Protein AF-A0AAT9RT76-F1 (afdb_monomer_lite)

Radius of gyration: 15.81 Å; chains: 1; bounding box: 31×20×46 Å

pLDDT: mean 71.91, std 7.6, range [48.62, 81.81]

Structure (mmCIF, N/CA/C/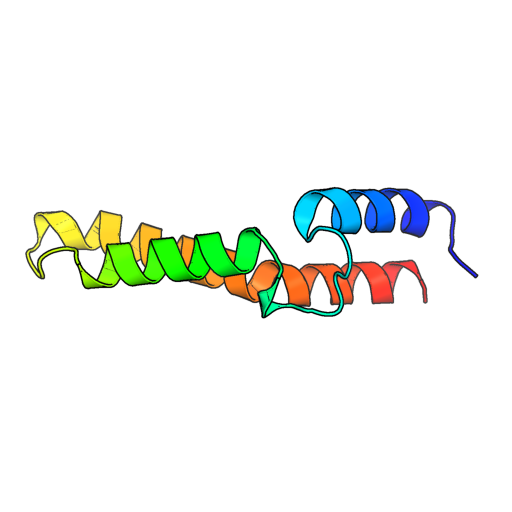O backbone):
data_AF-A0AAT9RT76-F1
#
_entry.id   AF-A0AAT9RT76-F1
#
loop_
_atom_site.group_PDB
_atom_site.id
_atom_site.type_symbol
_atom_site.label_atom_id
_atom_site.label_alt_id
_atom_site.label_comp_id
_atom_site.label_asym_id
_atom_site.label_entity_id
_atom_site.label_seq_id
_atom_site.pdbx_PDB_ins_code
_atom_site.Cartn_x
_atom_site.Cartn_y
_atom_site.Cartn_z
_atom_site.occupancy
_atom_site.B_iso_or_equiv
_atom_site.auth_seq_id
_atom_site.auth_comp_id
_atom_site.auth_asym_id
_atom_site.auth_atom_id
_atom_site.pdbx_PDB_model_num
ATOM 1 N N . MET A 1 1 ? 9.799 -1.587 -27.535 1.00 48.62 1 MET A N 1
ATOM 2 C CA . MET A 1 1 ? 11.092 -0.921 -27.255 1.00 48.62 1 MET A CA 1
ATOM 3 C C . MET A 1 1 ? 10.838 0.025 -26.099 1.00 48.62 1 MET A C 1
ATOM 5 O O . MET A 1 1 ? 9.890 0.786 -26.206 1.00 48.62 1 MET A O 1
ATOM 9 N N . ALA A 1 2 ? 11.577 -0.064 -24.990 1.00 51.91 2 ALA A N 1
ATOM 10 C CA . ALA A 1 2 ? 11.372 0.860 -23.875 1.00 51.91 2 ALA A CA 1
ATOM 11 C C . ALA A 1 2 ? 11.731 2.278 -24.342 1.00 51.91 2 ALA A C 1
ATOM 13 O O . ALA A 1 2 ? 12.888 2.571 -24.643 1.00 51.91 2 ALA A O 1
ATOM 14 N N . THR A 1 3 ? 10.721 3.129 -24.480 1.00 61.31 3 THR A N 1
ATOM 15 C CA . THR A 1 3 ? 10.872 4.564 -24.708 1.00 61.31 3 THR A CA 1
ATOM 16 C C . THR A 1 3 ? 11.638 5.169 -23.524 1.00 61.31 3 THR A C 1
ATOM 18 O O . THR A 1 3 ? 11.513 4.709 -22.391 1.00 61.31 3 THR A O 1
ATOM 21 N N . ILE A 1 4 ? 12.461 6.196 -23.770 1.00 65.75 4 ILE A N 1
ATOM 22 C CA . ILE A 1 4 ? 13.255 6.917 -22.749 1.00 65.75 4 ILE A CA 1
ATOM 23 C C . ILE A 1 4 ? 12.465 7.232 -21.448 1.00 65.75 4 ILE A C 1
ATOM 25 O O . ILE A 1 4 ? 13.046 7.070 -20.374 1.00 65.75 4 ILE A O 1
ATOM 29 N N . PRO A 1 5 ? 11.165 7.610 -21.477 1.00 65.50 5 PRO A N 1
ATOM 30 C CA . PRO A 1 5 ? 10.359 7.777 -20.257 1.00 65.50 5 PRO A CA 1
ATOM 31 C C . PRO A 1 5 ? 9.969 6.481 -19.523 1.00 65.50 5 PRO A C 1
ATOM 33 O O . PRO A 1 5 ? 9.731 6.531 -18.320 1.00 65.50 5 PRO A O 1
ATOM 36 N N . GLY A 1 6 ? 9.916 5.323 -20.185 1.00 66.88 6 GLY A N 1
ATOM 37 C CA . GLY A 1 6 ? 9.548 4.049 -19.551 1.00 66.88 6 GLY A CA 1
ATOM 38 C C . GLY A 1 6 ? 10.619 3.512 -18.597 1.00 66.88 6 GLY A C 1
ATOM 39 O O . GLY A 1 6 ? 10.312 2.796 -17.649 1.00 66.88 6 GLY A O 1
ATOM 40 N N . LEU A 1 7 ? 11.879 3.903 -18.799 1.00 73.44 7 LEU A N 1
ATOM 41 C CA . LEU A 1 7 ? 13.019 3.452 -17.998 1.00 73.44 7 LEU A CA 1
ATOM 42 C C . LEU A 1 7 ? 12.994 3.967 -16.539 1.00 73.44 7 LEU A C 1
ATOM 44 O O . LEU A 1 7 ? 13.125 3.145 -15.633 1.00 73.44 7 LEU A O 1
ATOM 48 N N . PRO A 1 8 ? 12.765 5.268 -16.254 1.00 77.75 8 PRO A N 1
ATOM 49 C CA . PRO A 1 8 ? 12.582 5.734 -14.878 1.00 77.75 8 PRO A CA 1
ATOM 50 C C . PRO A 1 8 ? 11.307 5.185 -14.216 1.00 77.75 8 PRO A C 1
ATOM 52 O O . PRO A 1 8 ? 11.311 4.964 -13.007 1.00 77.75 8 PRO A O 1
ATOM 55 N N . LEU A 1 9 ? 10.243 4.916 -14.983 1.00 73.25 9 LEU A N 1
ATOM 56 C CA . LEU A 1 9 ? 9.035 4.261 -14.469 1.00 73.25 9 LEU A CA 1
ATOM 57 C C . LEU A 1 9 ? 9.318 2.814 -14.030 1.00 73.25 9 LEU A C 1
ATOM 59 O O . LEU A 1 9 ? 8.916 2.430 -12.940 1.00 73.25 9 LEU A O 1
ATOM 63 N N . LEU A 1 10 ? 10.085 2.039 -14.798 1.00 73.88 10 LEU A N 1
ATOM 64 C CA . LEU A 1 10 ? 10.497 0.680 -14.413 1.00 73.88 10 LEU A CA 1
ATOM 65 C C . LEU A 1 10 ? 11.382 0.661 -13.157 1.00 73.88 10 LEU A C 1
ATOM 67 O O . LEU A 1 10 ? 11.248 -0.216 -12.308 1.00 73.88 10 LEU A O 1
ATOM 71 N N . VAL A 1 11 ? 12.275 1.643 -13.000 1.00 77.31 11 VAL A N 1
ATOM 72 C CA . VAL A 1 11 ? 13.085 1.778 -11.775 1.00 77.31 11 VAL A CA 1
ATOM 73 C C . VAL A 1 11 ? 12.200 2.104 -10.572 1.00 77.31 11 VAL A C 1
ATOM 75 O O . VAL A 1 11 ? 12.395 1.545 -9.492 1.00 77.31 11 VAL A O 1
ATOM 78 N N . LEU A 1 12 ? 11.206 2.977 -10.751 1.00 75.44 12 LEU A N 1
ATOM 79 C CA . LEU A 1 12 ? 10.238 3.293 -9.705 1.00 75.44 12 LEU A CA 1
ATOM 80 C C . LEU A 1 12 ? 9.385 2.068 -9.344 1.00 75.44 12 LEU A C 1
ATOM 82 O O . LEU A 1 12 ? 9.177 1.816 -8.161 1.00 75.44 12 LEU A O 1
ATOM 86 N N . GLU A 1 13 ? 8.962 1.276 -10.331 1.00 71.88 13 GLU A N 1
ATOM 87 C CA . GLU A 1 13 ? 8.284 -0.008 -10.125 1.00 71.88 13 GLU A CA 1
ATOM 88 C C . GLU A 1 13 ? 9.131 -0.945 -9.270 1.00 71.88 13 GLU A C 1
ATOM 90 O O . GLU A 1 13 ? 8.651 -1.494 -8.286 1.00 71.88 13 GLU A O 1
ATOM 95 N N . PHE A 1 14 ? 10.411 -1.080 -9.607 1.00 70.00 14 PHE A N 1
ATOM 96 C CA . PHE A 1 14 ? 11.327 -1.980 -8.924 1.00 70.00 14 PHE A CA 1
ATOM 97 C C . PHE A 1 14 ? 11.546 -1.584 -7.459 1.00 70.00 14 PHE A C 1
ATOM 99 O O . PHE A 1 14 ? 11.524 -2.434 -6.572 1.00 70.00 14 PHE A O 1
ATOM 106 N N . ILE A 1 15 ? 11.707 -0.287 -7.184 1.00 73.19 15 ILE A N 1
ATOM 107 C CA . ILE A 1 15 ? 11.865 0.231 -5.817 1.00 73.19 15 ILE A CA 1
ATOM 108 C C . ILE A 1 15 ? 10.564 0.081 -5.018 1.00 73.19 15 ILE A C 1
ATOM 110 O O . ILE A 1 15 ? 10.597 -0.231 -3.829 1.00 73.19 15 ILE A O 1
ATOM 114 N N . TRP A 1 16 ? 9.419 0.327 -5.655 1.00 68.06 16 TRP A N 1
ATOM 115 C CA . TRP A 1 16 ? 8.126 0.418 -4.978 1.00 68.06 16 TRP A CA 1
ATOM 116 C C . TRP A 1 16 ? 7.435 -0.944 -4.807 1.00 68.06 16 TRP A C 1
ATOM 118 O O . TRP A 1 16 ? 6.799 -1.191 -3.784 1.00 68.06 16 TRP A O 1
ATOM 128 N N . MET A 1 17 ? 7.567 -1.843 -5.784 1.00 65.25 17 MET A N 1
ATOM 129 C CA . MET A 1 17 ? 6.946 -3.175 -5.811 1.00 65.25 17 MET A CA 1
ATOM 130 C C . MET A 1 17 ? 7.913 -4.303 -5.427 1.00 65.25 17 MET A C 1
ATOM 132 O O . MET A 1 17 ? 7.446 -5.381 -5.069 1.00 65.25 17 MET A O 1
ATOM 136 N N . GLY A 1 18 ? 9.228 -4.063 -5.450 1.00 64.44 18 GLY A N 1
ATOM 137 C CA . GLY A 1 18 ? 10.254 -5.077 -5.193 1.00 64.44 18 GLY A CA 1
ATOM 138 C C . GLY A 1 18 ? 10.551 -5.983 -6.396 1.00 64.44 18 GLY A C 1
ATOM 139 O O . GLY A 1 18 ? 9.910 -5.900 -7.446 1.00 64.44 18 GLY A O 1
ATOM 140 N N . GLU A 1 19 ? 11.549 -6.864 -6.245 1.00 59.25 19 GLU A N 1
ATOM 141 C CA . GLU A 1 19 ? 11.904 -7.862 -7.263 1.00 59.25 19 GLU A CA 1
ATOM 142 C C . GLU A 1 19 ? 10.723 -8.798 -7.553 1.00 59.25 19 GLU A C 1
ATOM 144 O O . GLU A 1 19 ? 10.229 -9.500 -6.671 1.00 59.25 19 GLU A O 1
ATOM 149 N N . GLY A 1 20 ? 10.285 -8.826 -8.815 1.00 56.34 20 GLY A N 1
ATOM 150 C CA . GLY A 1 20 ? 9.135 -9.620 -9.242 1.00 56.34 20 GLY A CA 1
ATOM 151 C C . GLY A 1 20 ? 7.809 -8.878 -9.094 1.00 56.34 20 GLY A C 1
ATOM 152 O O . GLY A 1 20 ? 6.873 -9.415 -8.513 1.00 56.34 20 GLY A O 1
ATOM 153 N N . ALA A 1 21 ? 7.708 -7.672 -9.661 1.00 52.62 21 ALA A N 1
ATOM 154 C CA . ALA A 1 21 ? 6.492 -6.851 -9.703 1.00 52.62 21 ALA A CA 1
ATOM 155 C C . ALA A 1 21 ? 5.249 -7.557 -10.302 1.00 52.62 21 ALA A C 1
ATOM 157 O O . ALA A 1 21 ? 4.115 -7.151 -10.059 1.00 52.62 21 ALA A O 1
ATOM 158 N N . THR A 1 22 ? 5.436 -8.676 -11.007 1.00 54.59 22 THR A N 1
ATOM 159 C CA . THR A 1 22 ? 4.365 -9.589 -11.441 1.00 54.59 22 THR A CA 1
ATOM 160 C C . THR A 1 22 ? 3.731 -10.393 -10.299 1.00 54.59 22 THR A C 1
ATOM 162 O O . THR A 1 22 ? 2.605 -10.872 -10.430 1.00 54.59 22 THR A O 1
ATOM 165 N N . ASN A 1 23 ? 4.400 -10.498 -9.152 1.00 59.53 23 ASN A N 1
ATOM 166 C CA . ASN A 1 23 ? 3.923 -11.177 -7.956 1.00 59.53 23 ASN A CA 1
ATOM 167 C C . ASN A 1 23 ? 3.339 -10.148 -6.979 1.00 59.53 23 ASN A C 1
ATOM 169 O O . ASN A 1 23 ? 3.930 -9.847 -5.945 1.00 59.53 23 ASN A O 1
ATOM 173 N N . LEU A 1 24 ? 2.133 -9.650 -7.271 1.00 59.12 24 LEU A N 1
ATOM 174 C CA . LEU A 1 24 ? 1.349 -8.767 -6.389 1.00 59.12 24 LEU A CA 1
ATOM 175 C C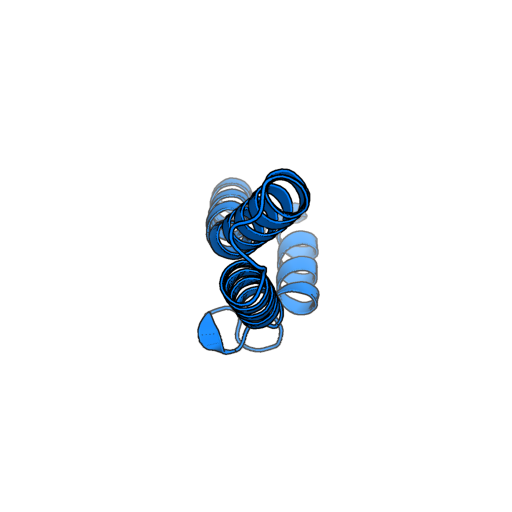 . LEU A 1 24 ? 1.398 -9.125 -4.881 1.00 59.12 24 LEU A C 1
ATOM 177 O O . LEU A 1 24 ? 1.566 -8.204 -4.081 1.00 59.12 24 LEU A O 1
ATOM 181 N N . PRO A 1 25 ? 1.312 -10.405 -4.447 1.00 61.34 25 PRO A N 1
ATOM 182 C CA . PRO A 1 25 ? 1.403 -10.746 -3.022 1.00 61.34 25 PRO A CA 1
ATOM 183 C C . PRO A 1 25 ? 2.807 -10.601 -2.404 1.00 61.34 25 PRO A C 1
ATOM 185 O O . PRO A 1 25 ? 2.925 -10.645 -1.182 1.00 61.34 25 PRO A O 1
ATOM 188 N N . ALA A 1 26 ? 3.867 -10.439 -3.197 1.00 59.66 26 ALA A N 1
ATOM 189 C CA . ALA A 1 26 ? 5.221 -10.166 -2.709 1.00 59.66 26 ALA A CA 1
ATOM 190 C C . ALA A 1 26 ? 5.489 -8.660 -2.516 1.00 59.66 26 ALA A C 1
ATOM 192 O O . ALA A 1 26 ? 6.466 -8.292 -1.869 1.00 59.66 26 ALA A O 1
ATOM 193 N N . SER A 1 27 ? 4.610 -7.793 -3.033 1.00 65.81 27 SER A N 1
ATOM 194 C CA . SER A 1 27 ? 4.800 -6.345 -2.977 1.00 65.81 27 SER A CA 1
ATOM 195 C C . SER A 1 27 ? 4.693 -5.809 -1.539 1.00 65.81 27 SER A C 1
ATOM 197 O O . SER A 1 27 ? 3.704 -6.089 -0.846 1.00 65.81 27 SER A O 1
ATOM 199 N N . PRO A 1 28 ? 5.639 -4.964 -1.084 1.00 69.19 28 PRO A N 1
ATOM 200 C CA . PRO A 1 28 ? 5.556 -4.305 0.220 1.00 69.19 28 PRO A CA 1
ATOM 201 C C . PRO A 1 28 ? 4.283 -3.457 0.362 1.00 69.19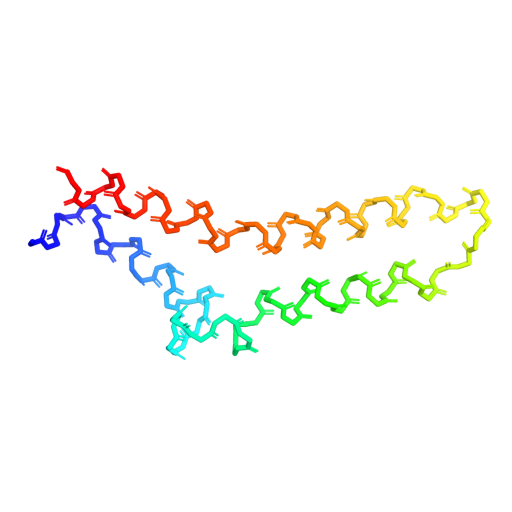 28 PRO A C 1
ATOM 203 O O . PRO A 1 28 ? 3.712 -3.353 1.447 1.00 69.19 28 PRO A O 1
ATOM 206 N N . VAL A 1 29 ? 3.807 -2.883 -0.748 1.00 70.06 29 VAL A N 1
ATOM 207 C CA . VAL A 1 29 ? 2.602 -2.043 -0.819 1.00 70.06 29 VAL A CA 1
ATOM 208 C C . VAL A 1 29 ? 1.346 -2.864 -0.551 1.00 70.06 29 VAL A C 1
ATOM 210 O O . VAL A 1 29 ? 0.451 -2.408 0.162 1.00 70.06 29 VAL A O 1
ATOM 213 N N . TYR A 1 30 ? 1.294 -4.091 -1.074 1.00 71.62 30 TYR A N 1
ATOM 214 C CA . TYR A 1 30 ? 0.191 -5.013 -0.822 1.00 71.62 30 TYR A CA 1
ATOM 215 C C . TYR A 1 30 ? 0.102 -5.358 0.669 1.00 71.62 30 TYR A C 1
ATOM 217 O O . TYR A 1 30 ? -0.961 -5.223 1.277 1.00 71.62 30 TYR A O 1
ATOM 225 N N . TRP A 1 31 ? 1.228 -5.705 1.299 1.00 70.44 31 TRP A N 1
ATOM 226 C CA . TRP A 1 31 ? 1.268 -5.988 2.736 1.00 70.44 31 TRP A CA 1
ATOM 227 C C . TRP A 1 31 ? 0.961 -4.762 3.597 1.00 70.44 31 TRP A C 1
ATOM 229 O O . TRP A 1 31 ? 0.266 -4.891 4.605 1.00 70.44 31 TRP A O 1
ATOM 239 N N . ALA A 1 32 ? 1.397 -3.567 3.192 1.00 75.56 32 ALA A N 1
ATOM 240 C CA . ALA A 1 32 ? 1.039 -2.321 3.865 1.00 75.56 32 ALA A CA 1
ATOM 241 C C . ALA A 1 32 ? -0.474 -2.047 3.794 1.00 75.56 32 ALA A C 1
ATOM 243 O O . ALA A 1 32 ? -1.086 -1.695 4.805 1.00 75.56 32 ALA A O 1
ATOM 244 N N . ALA A 1 33 ? -1.098 -2.266 2.632 1.00 76.75 33 ALA A N 1
ATOM 245 C CA . ALA A 1 33 ? -2.542 -2.141 2.458 1.00 76.75 33 ALA A CA 1
ATOM 246 C C . ALA A 1 33 ? -3.310 -3.164 3.311 1.00 76.75 33 ALA A C 1
ATOM 248 O O . ALA A 1 33 ? -4.258 -2.795 4.005 1.00 76.75 33 ALA A O 1
ATOM 249 N N . VAL A 1 34 ? -2.871 -4.426 3.329 1.00 78.31 34 VAL A N 1
ATOM 250 C CA . VAL A 1 34 ? -3.448 -5.480 4.182 1.00 78.31 34 VAL A CA 1
ATOM 251 C C . VAL A 1 34 ? -3.288 -5.135 5.666 1.00 78.31 34 VAL A C 1
ATOM 253 O O . VAL A 1 34 ? -4.243 -5.273 6.429 1.00 78.31 34 VAL A O 1
ATOM 256 N N . GLY A 1 35 ? -2.126 -4.624 6.077 1.00 77.38 35 GLY A N 1
ATOM 257 C CA . GLY A 1 35 ? -1.861 -4.178 7.444 1.00 77.38 35 GLY A CA 1
ATOM 258 C C . GLY A 1 35 ? -2.769 -3.025 7.872 1.00 77.38 35 GLY A C 1
ATOM 259 O O . GLY A 1 35 ? -3.369 -3.083 8.942 1.00 77.38 35 GLY A O 1
ATOM 260 N N . LEU A 1 36 ? -2.949 -2.014 7.020 1.00 74.94 36 LEU A N 1
ATOM 261 C CA . LEU A 1 36 ? -3.879 -0.902 7.248 1.00 74.94 36 LEU A CA 1
ATOM 262 C C . LEU A 1 36 ? -5.337 -1.363 7.305 1.00 74.94 36 LEU A C 1
ATOM 264 O O . LEU A 1 36 ? -6.104 -0.871 8.134 1.00 74.94 36 LEU A O 1
ATOM 268 N N . LEU A 1 37 ? -5.720 -2.325 6.463 1.00 75.94 37 LEU A N 1
ATOM 269 C CA . LEU A 1 37 ? -7.059 -2.903 6.465 1.00 75.94 37 LEU A CA 1
ATOM 270 C C . LEU A 1 37 ? -7.317 -3.705 7.748 1.00 75.94 37 LEU A C 1
ATOM 272 O O . LEU A 1 37 ? -8.377 -3.564 8.359 1.00 75.94 37 LEU A O 1
ATOM 276 N N . ALA A 1 38 ? -6.336 -4.488 8.198 1.00 79.12 38 ALA A N 1
ATOM 277 C CA . ALA A 1 38 ? -6.378 -5.188 9.477 1.00 79.12 38 ALA A CA 1
ATOM 278 C C . ALA A 1 38 ? -6.452 -4.198 1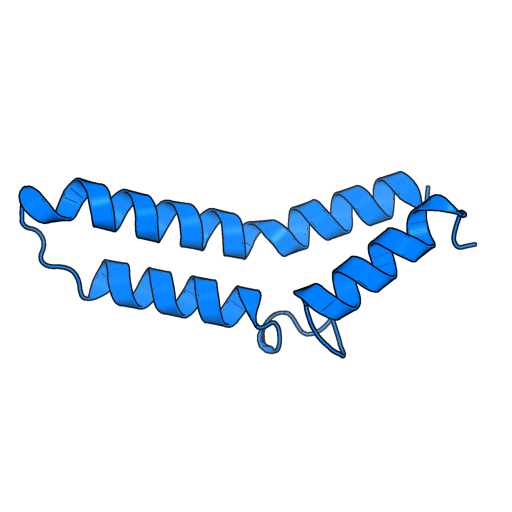0.652 1.00 79.12 38 ALA A C 1
ATOM 280 O O . ALA A 1 38 ? -7.270 -4.378 11.554 1.00 79.12 38 ALA A O 1
ATOM 281 N N . LEU A 1 39 ? -5.684 -3.103 10.608 1.00 73.75 39 LEU A N 1
ATOM 282 C CA . LEU A 1 39 ? -5.734 -2.032 11.606 1.00 73.75 39 LEU A CA 1
ATOM 283 C C . LEU A 1 39 ? -7.128 -1.390 11.659 1.00 73.75 39 LEU A C 1
ATOM 285 O O . LEU A 1 39 ? -7.700 -1.216 12.735 1.00 73.75 39 LEU A O 1
ATOM 289 N N . ALA A 1 40 ? -7.709 -1.094 10.493 1.00 71.81 40 ALA A N 1
ATOM 290 C CA . ALA A 1 40 ? -9.061 -0.557 10.352 1.00 71.81 40 ALA A CA 1
ATOM 291 C C . ALA A 1 40 ? -10.133 -1.510 10.908 1.00 71.81 40 ALA A C 1
ATOM 293 O O . ALA A 1 40 ? -11.153 -1.055 11.434 1.00 71.81 40 ALA A O 1
ATOM 294 N N . TRP A 1 41 ? -9.907 -2.822 10.811 1.00 74.50 41 TRP A N 1
ATOM 295 C CA . TRP A 1 41 ? -10.763 -3.850 11.401 1.00 74.50 41 TRP A CA 1
ATOM 296 C C . TRP A 1 41 ? -10.615 -3.960 12.919 1.00 74.50 41 TRP A C 1
ATOM 298 O O . TRP A 1 41 ? -11.623 -4.146 13.602 1.00 74.50 41 TRP A O 1
ATOM 308 N N . LEU A 1 42 ? -9.400 -3.791 13.442 1.00 79.44 42 LEU A N 1
ATOM 309 C CA . LEU A 1 42 ? -9.106 -3.826 14.876 1.00 79.44 42 LEU A CA 1
ATOM 310 C C . LEU A 1 42 ? -9.630 -2.579 15.620 1.00 79.44 42 LEU A C 1
ATOM 312 O O . LEU A 1 42 ? -9.909 -2.636 16.816 1.00 79.44 42 LEU A O 1
ATOM 316 N N . LEU A 1 43 ? -9.790 -1.452 14.916 1.00 71.88 43 LEU A N 1
ATOM 317 C CA . LEU A 1 43 ? -10.282 -0.188 15.474 1.00 71.88 43 LEU A CA 1
ATOM 318 C C . LEU A 1 43 ? -11.745 -0.296 15.977 1.00 71.88 43 LEU A C 1
ATOM 320 O O . LEU A 1 43 ? -12.642 -0.666 15.202 1.00 71.88 43 LEU A O 1
ATOM 324 N N . PRO A 1 44 ? -12.034 0.098 17.240 1.00 69.56 44 PRO A N 1
ATOM 325 C CA . PRO A 1 44 ? -13.373 0.020 17.824 1.00 69.56 44 PRO A CA 1
ATOM 326 C C . PRO A 1 44 ? -14.408 0.809 17.018 1.00 69.56 44 PRO A C 1
ATOM 328 O O . PRO A 1 44 ? -14.130 1.894 16.511 1.00 69.56 44 PRO A O 1
ATOM 331 N N . ARG A 1 45 ? -15.655 0.325 16.956 1.00 67.12 45 ARG A N 1
ATOM 332 C CA . ARG A 1 45 ? -16.762 0.961 16.207 1.00 67.12 45 ARG A CA 1
ATOM 333 C C . ARG A 1 45 ? -17.326 2.224 16.891 1.00 67.12 45 ARG A C 1
ATOM 335 O O . ARG A 1 45 ? -18.504 2.542 16.738 1.00 67.12 45 ARG A O 1
ATOM 342 N N . SER A 1 46 ? -16.507 2.939 17.663 1.00 70.75 46 SER A N 1
ATOM 343 C CA . SER A 1 46 ? -16.898 4.168 18.358 1.00 70.75 46 SER A CA 1
ATOM 344 C C . SER A 1 46 ? -16.824 5.384 17.420 1.00 70.75 46 SER A C 1
ATOM 346 O O . SER A 1 46 ? -16.098 5.381 16.423 1.00 70.75 46 SER A O 1
ATOM 348 N N . ARG A 1 47 ? -17.586 6.450 17.719 1.00 67.88 47 ARG A N 1
ATOM 349 C CA . ARG A 1 47 ? -17.602 7.683 16.900 1.00 67.88 47 ARG A CA 1
ATOM 350 C C . ARG A 1 47 ? -16.215 8.321 16.762 1.00 67.88 47 ARG A C 1
ATOM 352 O O . ARG A 1 47 ? -15.925 8.849 15.694 1.00 67.88 47 ARG A O 1
ATOM 359 N N . ALA A 1 48 ? -15.371 8.224 17.791 1.00 74.94 48 ALA A N 1
ATOM 360 C CA . ALA A 1 48 ? -14.022 8.790 17.795 1.00 74.94 48 ALA A CA 1
ATOM 361 C C . ALA A 1 48 ? -13.098 8.144 16.747 1.00 74.94 48 ALA A C 1
ATOM 363 O O . ALA A 1 48 ? -12.242 8.815 16.180 1.00 74.94 48 ALA A O 1
ATOM 364 N N . TYR A 1 49 ? -13.311 6.863 16.428 1.00 68.06 49 TYR A N 1
ATOM 365 C CA . TYR A 1 49 ? -12.457 6.114 15.503 1.00 68.06 49 TYR A CA 1
ATOM 366 C C . TYR A 1 49 ? -13.005 6.030 14.073 1.00 68.06 49 TYR A C 1
ATOM 368 O O . TYR A 1 49 ? -12.381 5.410 13.216 1.00 68.06 49 TYR A O 1
ATOM 376 N N . ARG A 1 50 ? -14.141 6.677 13.764 1.00 73.88 50 ARG A N 1
ATOM 377 C CA . ARG A 1 50 ? -14.707 6.677 12.401 1.00 73.88 50 ARG A CA 1
ATOM 378 C C . ARG A 1 50 ? -13.785 7.337 11.380 1.00 73.88 50 ARG A C 1
ATOM 380 O O . ARG A 1 50 ? -13.582 6.775 10.311 1.00 73.88 50 ARG A O 1
ATOM 387 N N . VAL A 1 51 ? -13.230 8.499 11.721 1.00 75.69 51 VAL A N 1
ATOM 388 C CA . VAL A 1 51 ? -12.307 9.247 10.855 1.00 75.69 51 VAL A CA 1
ATOM 389 C C . VAL A 1 51 ? -11.008 8.469 10.612 1.00 75.69 51 VAL A C 1
ATOM 391 O O . VAL A 1 51 ? -10.712 8.204 9.449 1.00 75.69 51 VAL A O 1
ATOM 394 N N . PRO A 1 52 ? -10.264 8.007 11.640 1.00 7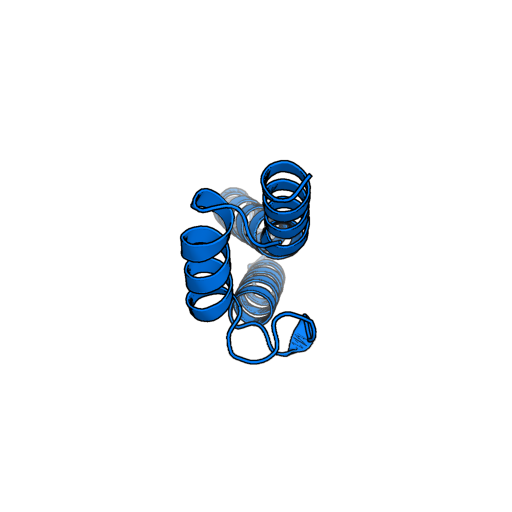2.88 52 PRO A N 1
ATOM 395 C CA . PRO A 1 52 ? -9.036 7.248 11.401 1.00 72.88 52 PRO A CA 1
ATOM 396 C C . PRO A 1 52 ? -9.295 5.911 10.696 1.00 72.88 52 PRO A C 1
ATOM 398 O O . PRO A 1 52 ? -8.490 5.501 9.869 1.00 72.88 52 PRO A O 1
ATOM 401 N N . ARG A 1 53 ? -10.439 5.257 10.935 1.00 78.44 53 ARG A N 1
ATOM 402 C CA . ARG A 1 53 ? -10.830 4.036 10.215 1.00 78.44 53 ARG A CA 1
ATOM 403 C C . ARG A 1 53 ? -11.142 4.297 8.741 1.00 78.44 53 ARG A C 1
ATOM 405 O O . ARG A 1 53 ? -10.759 3.489 7.903 1.00 78.44 53 ARG A O 1
ATOM 412 N N . ALA A 1 54 ? -11.809 5.406 8.420 1.00 77.94 54 ALA A N 1
ATOM 413 C CA . ALA A 1 54 ? -12.065 5.809 7.038 1.00 77.94 54 ALA A CA 1
ATOM 414 C C . ALA A 1 54 ? -10.767 6.183 6.309 1.00 77.94 54 ALA A C 1
ATOM 416 O O . ALA A 1 54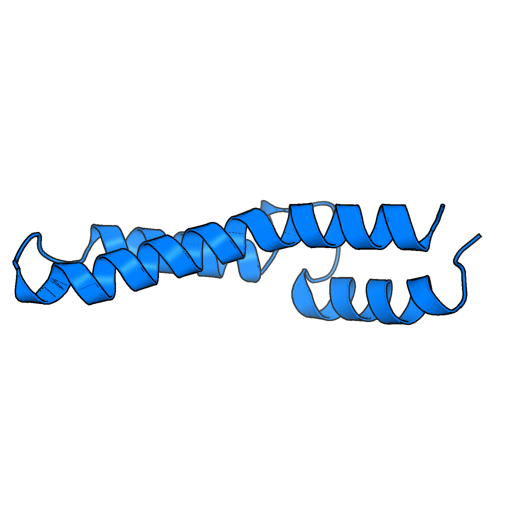 ? -10.583 5.778 5.167 1.00 77.94 54 ALA A O 1
ATOM 417 N N . ILE A 1 55 ? -9.846 6.882 6.983 1.00 80.56 55 ILE A N 1
ATOM 418 C CA . ILE A 1 55 ? -8.518 7.194 6.439 1.00 80.56 55 ILE A CA 1
ATOM 419 C C . ILE A 1 55 ? -7.732 5.902 6.203 1.00 80.56 55 ILE A C 1
ATOM 421 O O . ILE A 1 55 ? -7.247 5.693 5.101 1.00 80.56 55 ILE A O 1
ATOM 425 N N . ALA A 1 56 ? -7.660 4.998 7.185 1.00 78.06 56 ALA A N 1
ATOM 426 C CA . ALA A 1 56 ? -6.945 3.731 7.039 1.00 78.06 56 ALA A CA 1
ATOM 427 C C . ALA A 1 56 ? -7.526 2.863 5.912 1.00 78.06 56 ALA A C 1
ATOM 429 O O . ALA A 1 56 ? -6.774 2.332 5.099 1.00 78.06 56 ALA A O 1
ATOM 430 N N . ALA A 1 57 ? -8.857 2.775 5.813 1.00 77.25 57 ALA A N 1
ATOM 431 C CA . ALA A 1 57 ? -9.524 2.076 4.719 1.00 77.25 57 ALA A CA 1
ATOM 432 C C . ALA A 1 57 ? -9.258 2.744 3.361 1.00 77.25 57 ALA A C 1
ATOM 434 O O . ALA A 1 57 ? -9.000 2.045 2.389 1.00 77.25 57 ALA A O 1
ATOM 435 N N . GLY A 1 58 ? -9.278 4.078 3.295 1.00 81.06 58 GLY A N 1
ATOM 436 C CA . GLY A 1 58 ? -8.983 4.831 2.078 1.00 81.06 58 GLY A CA 1
ATOM 437 C C . GLY A 1 58 ? -7.539 4.652 1.617 1.00 81.06 58 GLY A C 1
ATOM 438 O O . GLY A 1 58 ? -7.302 4.368 0.449 1.00 81.06 58 GLY A O 1
ATOM 439 N N . VAL A 1 59 ? -6.574 4.736 2.534 1.00 79.06 59 VAL A N 1
ATOM 440 C CA . VAL A 1 59 ? -5.152 4.512 2.234 1.00 79.06 59 VAL A CA 1
ATOM 441 C C . VAL A 1 59 ? -4.909 3.060 1.821 1.00 79.06 59 VAL A C 1
ATOM 443 O O . VAL A 1 59 ? -4.183 2.829 0.859 1.00 79.06 59 VAL A O 1
ATOM 446 N N . ALA A 1 60 ? -5.557 2.086 2.470 1.00 77.00 60 ALA A N 1
ATOM 447 C CA . ALA A 1 60 ? -5.497 0.686 2.050 1.00 77.00 60 ALA A CA 1
ATOM 448 C C . ALA A 1 60 ? -6.061 0.490 0.633 1.00 77.00 60 ALA A C 1
ATOM 450 O O . ALA A 1 60 ? -5.459 -0.217 -0.173 1.00 77.00 60 ALA A O 1
ATOM 451 N N . LEU A 1 61 ? -7.176 1.151 0.301 1.00 78.19 61 LEU A N 1
ATOM 452 C CA . LEU A 1 61 ? -7.775 1.087 -1.032 1.00 78.19 61 LEU A CA 1
ATOM 453 C C . LEU A 1 61 ? -6.859 1.709 -2.094 1.00 78.19 61 LEU A C 1
ATOM 455 O O . LEU A 1 61 ? -6.625 1.103 -3.136 1.00 78.19 61 LEU A O 1
ATOM 459 N N . CYS A 1 62 ? -6.302 2.892 -1.814 1.00 79.25 62 CYS A N 1
ATOM 460 C CA . CYS A 1 62 ? -5.344 3.557 -2.695 1.00 79.25 62 CYS A CA 1
ATOM 461 C C . CYS A 1 62 ? -4.075 2.718 -2.884 1.00 79.25 62 CYS A C 1
ATOM 463 O O . CYS A 1 62 ? -3.592 2.598 -4.006 1.00 79.25 62 CYS A O 1
ATOM 465 N N . GLY A 1 63 ? -3.562 2.092 -1.820 1.00 77.50 63 GLY A N 1
ATOM 466 C CA . GLY A 1 63 ? -2.425 1.173 -1.894 1.00 77.50 63 GLY A CA 1
ATOM 467 C C . GLY A 1 63 ? -2.724 -0.067 -2.739 1.00 77.50 63 GLY A C 1
ATOM 468 O O . GLY A 1 63 ? -1.901 -0.457 -3.558 1.00 77.50 63 GLY A O 1
ATOM 469 N N . ALA A 1 64 ? -3.923 -0.642 -2.614 1.00 75.44 64 ALA A N 1
ATOM 470 C CA . ALA A 1 64 ? -4.347 -1.792 -3.414 1.00 75.44 64 ALA A CA 1
ATOM 471 C C . ALA A 1 64 ? -4.560 -1.451 -4.902 1.00 75.44 64 ALA A C 1
ATOM 473 O O . ALA A 1 64 ? -4.308 -2.286 -5.767 1.00 75.44 64 ALA A O 1
ATOM 474 N N . LEU A 1 65 ? -5.010 -0.229 -5.207 1.00 78.25 65 LEU A N 1
ATOM 475 C CA . LEU A 1 65 ? -5.223 0.257 -6.577 1.00 78.25 65 LEU A CA 1
ATOM 476 C C . LEU A 1 65 ? -3.948 0.798 -7.238 1.00 78.25 65 LEU A C 1
ATOM 478 O O . LEU A 1 65 ? -3.852 0.787 -8.464 1.00 78.25 65 LEU A O 1
ATOM 482 N N . SER A 1 66 ? -2.968 1.239 -6.446 1.00 78.06 66 SER A N 1
ATOM 483 C CA . SER A 1 66 ? -1.671 1.746 -6.907 1.00 78.06 66 SER A CA 1
ATOM 484 C C . SER A 1 66 ? -1.002 0.879 -7.988 1.00 78.06 66 SER A C 1
ATOM 486 O O . SER A 1 66 ? -0.637 1.462 -9.008 1.00 78.06 66 SER A O 1
ATOM 488 N N . PRO A 1 67 ? -0.877 -0.462 -7.857 1.00 72.38 67 PRO A N 1
ATOM 489 C CA . PRO A 1 67 ? -0.271 -1.292 -8.903 1.00 72.38 67 PRO A CA 1
ATOM 490 C C . PRO A 1 67 ? -1.015 -1.237 -10.236 1.00 72.38 67 PRO A C 1
ATOM 492 O O . PRO A 1 67 ? -0.384 -1.129 -11.280 1.00 72.38 67 PRO A O 1
ATOM 495 N N . PHE A 1 68 ? -2.347 -1.239 -10.219 1.00 78.50 68 PHE A N 1
ATOM 496 C CA . PHE A 1 68 ? -3.145 -1.186 -11.446 1.00 78.50 68 PHE A CA 1
ATOM 497 C C . PHE A 1 68 ? -3.008 0.158 -12.162 1.00 78.50 68 PHE A C 1
ATOM 499 O O . PHE A 1 68 ? -2.853 0.197 -13.381 1.00 78.50 68 PHE A O 1
ATOM 506 N N . VAL A 1 69 ? -3.025 1.260 -11.405 1.00 80.75 69 VAL A N 1
ATOM 507 C CA . VAL A 1 69 ? -2.815 2.606 -11.958 1.00 80.75 69 VAL A CA 1
ATOM 508 C C . VAL A 1 69 ? -1.404 2.732 -12.531 1.00 80.75 69 VAL A C 1
ATOM 510 O O . VAL A 1 69 ? -1.223 3.303 -13.601 1.00 80.75 69 VAL A O 1
ATOM 513 N N . PHE A 1 70 ? -0.409 2.167 -11.849 1.00 74.94 70 PHE A N 1
ATOM 514 C CA . PHE A 1 70 ? 0.977 2.200 -12.293 1.00 74.94 70 PHE A CA 1
ATOM 515 C C . PHE A 1 70 ? 1.196 1.415 -13.592 1.00 74.94 70 PHE A C 1
ATOM 517 O O . PHE A 1 70 ? 1.807 1.939 -14.520 1.00 74.94 70 PHE A O 1
ATOM 524 N N . ILE A 1 71 ? 0.627 0.208 -13.696 1.00 79.25 71 ILE A N 1
ATOM 525 C CA . ILE A 1 71 ? 0.646 -0.597 -14.927 1.00 79.25 71 ILE A CA 1
ATOM 526 C C . ILE A 1 71 ? -0.025 0.162 -16.077 1.00 79.25 71 ILE A C 1
ATOM 528 O O . ILE A 1 71 ? 0.518 0.192 -17.174 1.00 79.25 71 ILE A O 1
ATOM 532 N N . ALA A 1 72 ? -1.161 0.823 -15.834 1.00 81.81 72 ALA A N 1
ATOM 533 C CA . ALA A 1 72 ? -1.839 1.615 -16.862 1.00 81.81 72 ALA A CA 1
ATOM 534 C C . ALA A 1 72 ? -0.998 2.814 -17.345 1.00 81.81 72 ALA A C 1
ATOM 536 O O . ALA A 1 72 ? -0.997 3.128 -18.532 1.00 81.81 72 ALA A O 1
ATOM 537 N N . ILE A 1 73 ? -0.262 3.476 -16.443 1.00 81.06 73 ILE A N 1
ATOM 538 C CA . ILE A 1 73 ? 0.666 4.561 -16.803 1.00 81.06 73 ILE A CA 1
ATOM 539 C C . ILE A 1 73 ? 1.852 4.018 -17.607 1.00 81.06 73 ILE A C 1
ATOM 541 O O . ILE A 1 73 ? 2.258 4.648 -18.582 1.00 81.06 73 ILE A O 1
ATOM 545 N N . LEU A 1 74 ? 2.402 2.866 -17.215 1.00 76.31 74 LEU A N 1
ATOM 546 C CA . LEU A 1 74 ? 3.466 2.189 -17.957 1.00 76.31 74 LEU A CA 1
ATOM 547 C C . LEU A 1 74 ? 3.010 1.798 -19.365 1.00 76.31 74 LEU A C 1
ATOM 549 O O . LEU A 1 74 ? 3.707 2.108 -20.325 1.00 76.31 74 LEU A O 1
ATOM 553 N N . ASP A 1 75 ? 1.833 1.186 -19.494 1.00 79.75 75 ASP A N 1
ATOM 554 C CA . ASP A 1 75 ? 1.246 0.799 -20.781 1.00 79.75 75 ASP A CA 1
ATOM 555 C C . ASP A 1 75 ? 1.052 2.021 -21.692 1.00 79.75 75 ASP A C 1
ATOM 557 O O . ASP A 1 75 ? 1.500 2.022 -22.836 1.00 79.75 75 ASP A O 1
ATOM 561 N N . LEU A 1 76 ? 0.511 3.120 -21.151 1.00 80.00 76 LEU A N 1
ATOM 562 C CA . LEU A 1 76 ? 0.369 4.386 -21.877 1.00 80.00 76 LEU A CA 1
ATOM 563 C C . LEU A 1 76 ? 1.717 5.000 -22.289 1.00 80.00 76 LEU A C 1
ATOM 565 O O . LEU A 1 76 ? 1.797 5.649 -23.324 1.00 80.00 76 LEU A O 1
ATOM 569 N N . ALA A 1 77 ? 2.764 4.850 -21.477 1.00 76.81 77 ALA A N 1
ATOM 570 C CA . ALA A 1 77 ? 4.091 5.393 -21.774 1.00 76.81 77 ALA A CA 1
ATOM 571 C C . ALA A 1 77 ? 4.881 4.547 -22.791 1.00 76.81 77 ALA A C 1
ATOM 573 O O . ALA A 1 77 ? 5.838 5.043 -23.397 1.00 76.81 77 ALA A O 1
ATOM 574 N N . MET A 1 78 ? 4.531 3.266 -22.927 1.00 72.19 78 MET A N 1
ATOM 575 C CA . MET A 1 78 ? 5.206 2.294 -23.792 1.00 72.19 78 MET A CA 1
ATOM 576 C C . MET A 1 78 ? 4.524 2.107 -25.156 1.00 72.19 78 MET A C 1
ATOM 578 O O . MET A 1 78 ? 5.168 1.559 -26.056 1.00 72.19 78 MET A O 1
ATOM 582 N N . ASN A 1 79 ? 3.272 2.549 -25.297 1.00 67.25 79 ASN A N 1
ATOM 583 C CA . ASN A 1 79 ? 2.486 2.567 -26.536 1.00 67.25 79 ASN A CA 1
ATOM 584 C C . ASN A 1 79 ? 2.628 3.910 -27.272 1.00 67.25 79 ASN A C 1
ATOM 586 O O . ASN A 1 79 ? 2.693 3.892 -28.521 1.00 67.25 79 ASN A O 1
#

Foldseek 3Di:
DQDPVLVVLVVVCCVQQHDPSVPNVSGPLLVQLVVLQVVLVVDDPDPVCPVVSVVSNVSSVCSSCVSVVSVVVSVVNRD

Sequence (79 aa):
MATIPGLPLLVLEFIWMGEGATNLPASPVYWAAVGLLALAWLLPRSRAYRVPRAIAAGVALCGALSPFVFIAILDLAMN

Secondary structure (DSSP, 8-state):
---TTHHHHHHHHHHHH-S-TT-GGG-HHHHHHHHHHHHHHHS-SSGGGHHHHHHHHHHHHHHHHHHHHHHHHHHHHH-